Protein 2WKD (pdb70)

Radius of gyration: 12.4 Å; Cα contacts (8 Å, |Δi|>4): 160; chains: 1; bounding box: 33×33×31 Å

Sequence (77 aa):
GTIITVTAQANEKNTRTVSTAKGDKKIISVPLFEKEVKVAYGSAFPDFIQGDTVTVSGRVQAKNYNFVFPTVEKVFI

B-factor: mean 37.48, std 6.6, range [12.86, 63.75]

Organism: NCBI:txid213775

InterPro domains:
  IPR031900 Lactococcus phage single-stranded DNA binding protein [PF16773] (15-131)
  IPR038621 Lactococcus phage SSB superfamily [G3DSA:2.40.50.400] (13-101)

Structure (mmCIF, N/CA/C/O backbone):
data_2WKD
#
_entry.id   2WKD
#
_cell.length_a   75.740
_cell.length_b   75.740
_cell.length_c   88.040
_cell.angle_alpha   90.00
_cell.angle_beta   90.00
_cell.angle_gamma   120.00
#
_symmetry.space_group_name_H-M   'P 63 2 2'
#
loop_
_entity.id
_entity.type
_entity.pdbx_description
1 polymer ORF34P2
2 water water
#
loop_
_atom_site.group_PDB
_atom_site.id
_atom_site.type_symbol
_atom_site.label_atom_id
_atom_site.label_alt_id
_atom_site.label_comp_id
_atom_site.label_asym_id
_atom_site.label_entity_id
_atom_site.label_seq_id
_atom_site.pdbx_PDB_ins_code
_atom_site.Cartn_x
_atom_site.Cartn_y
_atom_site.Cartn_z
_atom_site.occupancy
_atom_site.B_iso_or_equiv
_atom_site.auth_seq_id
_atom_site.auth_comp_id
_atom_site.auth_asym_id
_atom_site.auth_atom_id
_atom_site.pdbx_PDB_model_num
ATOM 1 N N . GLY A 1 1 ? 26.935 37.812 10.142 1.00 35.27 0 GLY A N 1
ATOM 2 C CA . GLY A 1 1 ? 27.734 38.146 8.943 1.00 33.18 0 GLY A CA 1
ATOM 3 C C . GLY A 1 1 ? 26.877 38.811 7.883 1.00 34.36 0 GLY A C 1
ATOM 4 O O . GLY A 1 1 ? 25.653 38.916 8.036 1.00 34.06 0 GLY A O 1
ATOM 5 N N . THR A 1 2 ? 27.531 39.268 6.816 1.00 33.50 1 THR A N 1
ATOM 6 C CA . THR A 1 2 ? 26.862 39.909 5.686 1.00 35.85 1 THR A CA 1
ATOM 7 C C . THR A 1 2 ? 27.137 39.161 4.384 1.00 35.48 1 THR A C 1
ATOM 8 O O . THR A 1 2 ? 28.293 38.823 4.072 1.00 33.56 1 THR A O 1
ATOM 12 N N . ILE A 1 3 ? 26.051 38.886 3.658 1.00 34.17 2 ILE A N 1
ATOM 13 C CA . ILE A 1 3 ? 26.098 38.179 2.374 1.00 36.54 2 ILE A CA 1
ATOM 14 C C . ILE A 1 3 ? 25.461 39.105 1.352 1.00 35.88 2 ILE A C 1
ATOM 15 O O . ILE A 1 3 ? 24.365 39.625 1.575 1.00 38.11 2 ILE A O 1
ATOM 20 N N . ILE A 1 4 ? 26.170 39.361 0.258 1.00 33.04 3 ILE A N 1
ATOM 21 C CA . ILE A 1 4 ? 25.609 40.140 -0.842 1.00 32.73 3 ILE A CA 1
ATOM 22 C C . ILE A 1 4 ? 25.367 39.168 -1.987 1.00 35.03 3 ILE A C 1
ATOM 23 O O . ILE A 1 4 ? 26.254 38.345 -2.323 1.00 34.16 3 ILE A O 1
ATOM 28 N N . THR A 1 5 ? 24.156 39.244 -2.545 1.00 32.08 4 THR A N 1
ATOM 29 C CA . THR A 1 5 ? 23.723 38.358 -3.631 1.00 33.73 4 THR A CA 1
ATOM 30 C C . THR A 1 5 ? 23.292 39.178 -4.838 1.00 32.57 4 THR A C 1
ATOM 31 O O . THR A 1 5 ? 22.301 39.890 -4.771 1.00 35.30 4 THR A O 1
ATOM 35 N N . VAL A 1 6 ? 24.020 39.057 -5.948 1.00 35.42 5 VAL A N 1
ATOM 36 C CA . VAL A 1 6 ? 23.674 39.806 -7.161 1.00 37.70 5 VAL A CA 1
ATOM 37 C C . VAL A 1 6 ? 23.382 38.868 -8.326 1.00 38.22 5 VAL A C 1
ATOM 38 O O . VAL A 1 6 ? 24.084 37.883 -8.530 1.00 39.44 5 VAL A O 1
ATOM 42 N N . THR A 1 7 ? 22.319 39.169 -9.062 1.00 38.89 6 THR A N 1
ATOM 43 C CA . THR A 1 7 ? 21.982 38.460 -10.287 1.00 37.21 6 THR A CA 1
ATOM 44 C C . THR A 1 7 ? 22.197 39.435 -11.434 1.00 37.08 6 THR A C 1
ATOM 45 O O . THR A 1 7 ? 21.689 40.556 -11.417 1.00 33.67 6 THR A O 1
ATOM 49 N N . ALA A 1 8 ? 22.979 39.012 -12.419 1.00 36.12 7 ALA A N 1
ATOM 50 C CA . ALA A 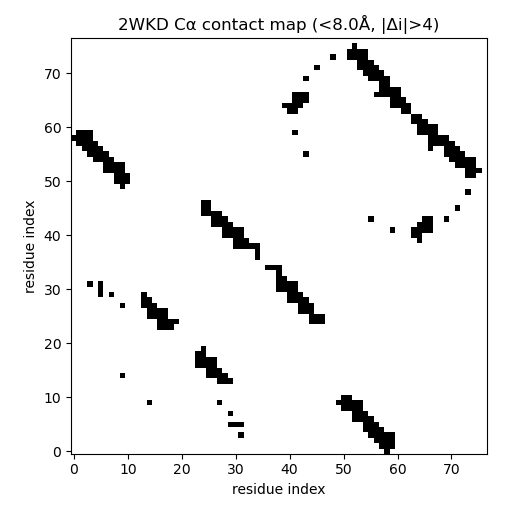1 8 ? 23.365 39.900 -13.508 1.00 36.52 7 ALA A CA 1
ATOM 51 C C . ALA A 1 8 ? 23.790 39.082 -14.730 1.00 36.78 7 ALA A C 1
ATOM 52 O O . ALA A 1 8 ? 24.173 37.913 -14.595 1.00 36.06 7 ALA A O 1
ATOM 54 N N . GLN A 1 9 ? 23.722 39.696 -15.910 1.00 34.79 8 GLN A N 1
ATOM 55 C CA . GLN A 1 9 ? 24.233 39.066 -17.118 1.00 35.36 8 GLN A CA 1
ATOM 56 C C . GLN A 1 9 ? 25.717 39.379 -17.256 1.00 34.99 8 GLN A C 1
ATOM 57 O O . GLN A 1 9 ? 26.129 40.526 -17.109 1.00 36.27 8 GLN A O 1
ATOM 63 N N . ALA A 1 10 ? 26.517 38.353 -17.510 1.00 35.93 9 ALA A N 1
ATOM 64 C CA . ALA A 1 10 ? 27.945 38.548 -17.764 1.00 36.80 9 ALA A CA 1
ATOM 65 C C . ALA A 1 10 ? 28.137 38.989 -19.210 1.00 35.92 9 ALA A C 1
ATOM 66 O O . ALA A 1 10 ? 27.900 38.223 -20.148 1.00 39.56 9 ALA A O 1
ATOM 68 N N . ASN A 1 11 ? 28.523 40.241 -19.402 1.00 35.10 10 ASN A N 1
ATOM 69 C CA . ASN A 1 11 ? 28.651 40.765 -20.754 1.00 36.79 10 ASN A CA 1
ATOM 70 C C . ASN A 1 11 ? 29.845 41.692 -20.905 1.00 37.98 10 ASN A C 1
ATOM 71 O O . ASN A 1 11 ? 30.646 41.862 -19.983 1.00 36.21 10 ASN A O 1
ATOM 76 N N . GLU A 1 12 ? 29.966 42.274 -22.086 1.00 38.97 11 GLU A N 1
ATOM 77 C CA . GLU A 1 12 ? 31.128 43.075 -22.439 1.00 42.84 11 GLU A CA 1
ATOM 78 C C . GLU A 1 12 ? 31.259 44.318 -21.536 1.00 43.10 11 GLU A C 1
ATOM 79 O O . GLU A 1 12 ? 32.360 44.810 -21.309 1.00 43.47 11 GLU A O 1
ATOM 85 N N . LYS A 1 13 ? 30.135 44.787 -20.998 1.00 43.14 12 LYS A N 1
ATOM 86 C CA . LYS A 1 13 ? 30.103 45.956 -20.109 1.00 44.55 12 LYS A CA 1
ATOM 87 C C . LYS A 1 13 ? 30.583 45.704 -18.682 1.00 42.38 12 LYS A C 1
ATOM 88 O O . LYS A 1 13 ? 31.039 46.625 -18.015 1.00 44.86 12 LYS A O 1
ATOM 94 N N . ASN A 1 14 ? 30.483 44.472 -18.202 1.00 39.48 13 ASN A N 1
ATOM 95 C CA . ASN A 1 14 ? 30.792 44.215 -16.794 1.00 38.26 13 ASN A CA 1
ATOM 96 C C . ASN A 1 14 ? 31.773 43.063 -16.522 1.00 37.35 13 ASN A C 1
ATOM 97 O O . ASN A 1 14 ? 32.094 42.781 -15.365 1.00 34.76 13 ASN A O 1
ATOM 102 N N . THR A 1 15 ? 32.237 42.401 -17.585 1.00 35.12 14 THR A N 1
ATOM 103 C CA . THR A 1 15 ? 33.091 41.214 -17.456 1.00 35.22 14 THR A CA 1
ATOM 104 C C . THR A 1 15 ? 34.354 41.331 -18.314 1.00 36.10 14 THR A C 1
ATOM 105 O O . THR A 1 15 ? 34.277 41.745 -19.471 1.00 33.22 14 THR A O 1
ATOM 109 N N . ARG A 1 16 ? 3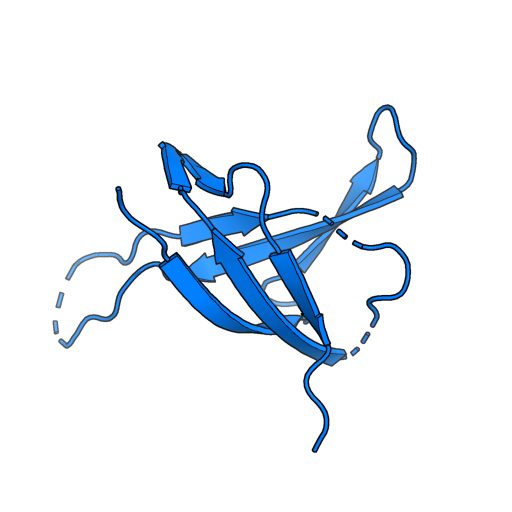5.500 40.964 -17.738 1.00 36.37 15 ARG A N 1
ATOM 110 C CA . ARG A 1 16 ? 36.782 40.912 -18.470 1.00 35.24 15 ARG A CA 1
ATOM 111 C C . ARG A 1 16 ? 37.454 39.567 -18.244 1.00 33.70 15 ARG A C 1
ATOM 112 O O . ARG A 1 16 ? 37.263 38.944 -17.201 1.00 33.02 15 ARG A O 1
ATOM 120 N N . THR A 1 17 ? 38.240 39.119 -19.217 1.00 32.89 16 THR A N 1
ATOM 121 C CA . THR A 1 17 ? 39.067 37.924 -19.046 1.00 31.83 16 THR A CA 1
ATOM 122 C C . THR A 1 17 ? 40.503 38.349 -18.826 1.00 31.52 16 THR A C 1
ATOM 123 O O . THR A 1 17 ? 41.069 39.087 -19.640 1.00 32.52 16 THR A O 1
ATOM 127 N N . VAL A 1 18 ? 41.082 37.873 -17.730 1.00 30.91 17 VAL A N 1
ATOM 128 C CA . VAL A 1 18 ? 42.436 38.244 -17.308 1.00 33.17 17 VAL A CA 1
ATOM 129 C C . VAL A 1 18 ? 43.301 37.005 -17.122 1.00 35.05 17 VAL A C 1
ATOM 130 O O . VAL A 1 18 ? 42.790 35.918 -16.849 1.00 36.58 17 VAL A O 1
ATOM 134 N N . SER A 1 19 ? 44.612 37.166 -17.256 1.00 34.35 18 SER A N 1
ATOM 135 C CA . SER A 1 19 ? 45.512 36.102 -16.904 1.00 33.80 18 SER A CA 1
ATOM 136 C C . SER A 1 19 ? 45.673 36.105 -15.384 1.00 34.32 18 SER A C 1
ATOM 137 O O . SER A 1 19 ? 45.724 37.165 -14.769 1.00 33.64 18 SER A O 1
ATOM 140 N N . THR A 1 20 ? 45.706 34.918 -14.781 1.00 33.28 19 THR A N 1
ATOM 141 C CA . THR A 1 20 ? 45.990 34.767 -13.350 1.00 34.27 19 THR A CA 1
ATOM 142 C C . THR A 1 20 ? 46.952 33.601 -13.211 1.00 33.90 19 THR A C 1
ATOM 143 O O . THR A 1 20 ? 47.190 32.863 -14.177 1.00 33.40 19 THR A O 1
ATOM 147 N N . ALA A 1 21 ? 47.479 33.426 -12.005 1.00 34.17 20 ALA A N 1
ATOM 148 C CA . ALA A 1 21 ? 48.318 32.277 -11.658 1.00 33.28 20 ALA A CA 1
ATOM 149 C C . ALA A 1 21 ? 47.577 30.934 -11.830 1.00 32.48 20 ALA A C 1
ATOM 150 O O . ALA A 1 21 ? 48.200 29.873 -11.858 1.00 33.37 20 ALA A O 1
ATOM 152 N N . LYS A 1 22 ? 46.253 31.001 -11.950 1.00 34.37 21 LYS A N 1
ATOM 153 C CA . LYS A 1 22 ? 45.412 29.826 -12.209 1.00 36.01 21 LYS A CA 1
ATOM 154 C C . LYS A 1 22 ? 44.865 29.823 -13.647 1.00 35.86 21 LYS A C 1
ATOM 155 O O . LYS A 1 22 ? 43.835 29.209 -13.917 1.00 35.94 21 LYS A O 1
ATOM 161 N N . GLY A 1 23 ? 45.555 30.508 -14.563 1.00 32.58 22 GLY A N 1
ATOM 162 C CA . GLY A 1 23 ? 45.121 30.599 -15.965 1.00 32.63 22 GLY A CA 1
ATOM 163 C C . GLY A 1 23 ? 44.071 31.670 -16.195 1.00 32.02 22 GLY A C 1
ATOM 164 O O . GLY A 1 23 ? 43.756 32.427 -15.280 1.00 33.75 22 GLY A O 1
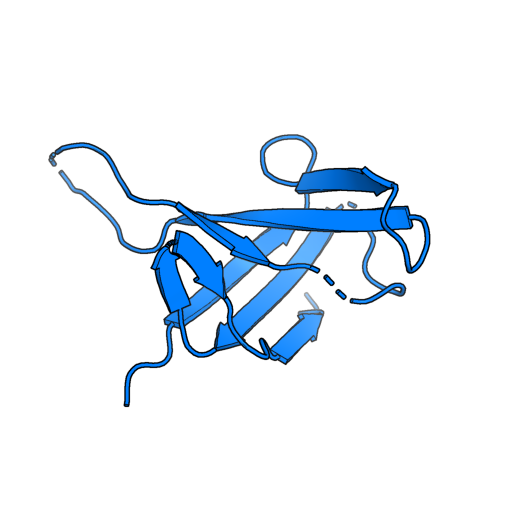ATOM 165 N N . ASP A 1 24 ? 43.515 31.713 -17.406 1.00 30.46 23 ASP A N 1
ATOM 166 C CA . ASP A 1 24 ? 42.444 32.653 -17.774 1.00 32.99 23 ASP A CA 1
ATOM 167 C C . ASP A 1 24 ? 41.286 32.603 -16.769 1.00 34.03 23 ASP A C 1
ATOM 168 O O . ASP A 1 24 ? 40.761 31.523 -16.485 1.00 34.34 23 ASP A O 1
ATOM 173 N N . LYS A 1 25 ? 40.883 33.764 -16.262 1.00 34.23 24 LYS A N 1
ATOM 174 C CA . LYS A 1 25 ? 39.654 33.859 -15.480 1.00 36.07 24 LYS A CA 1
ATOM 175 C C . LYS A 1 25 ? 38.845 35.033 -15.935 1.00 35.28 24 LYS A C 1
ATOM 176 O O . LYS A 1 25 ? 39.401 36.106 -16.228 1.00 36.74 24 LYS A O 1
ATOM 182 N N . LYS A 1 26 ? 37.532 34.822 -15.990 1.00 32.04 25 LYS A N 1
ATOM 183 C CA . LYS A 1 26 ? 36.583 35.907 -16.101 1.00 32.45 25 LYS A CA 1
ATOM 184 C C . LYS A 1 26 ? 36.431 36.574 -14.742 1.00 34.60 25 LYS A C 1
ATOM 185 O O . LYS A 1 26 ? 36.364 35.892 -13.702 1.00 37.40 25 LYS A O 1
ATOM 191 N N . ILE A 1 27 ? 36.408 37.901 -14.741 1.00 33.96 26 ILE A N 1
ATOM 192 C CA . ILE A 1 27 ? 36.089 38.671 -13.535 1.00 37.53 26 ILE A CA 1
ATOM 193 C C . ILE A 1 27 ? 34.903 39.577 -13.852 1.00 37.22 26 ILE A C 1
ATOM 194 O O . ILE A 1 27 ? 34.953 40.356 -14.816 1.00 35.13 26 ILE A O 1
ATOM 199 N N . ILE A 1 28 ? 33.844 39.457 -13.048 1.00 37.08 27 ILE A N 1
ATOM 200 C CA . ILE A 1 28 ? 32.655 40.292 -13.200 1.00 37.01 27 ILE A CA 1
ATOM 201 C C . ILE A 1 28 ? 32.664 41.409 -12.155 1.00 37.17 27 ILE A C 1
ATOM 202 O O . ILE A 1 28 ? 33.170 41.228 -11.043 1.00 39.60 27 ILE A O 1
ATOM 207 N N . SER A 1 29 ? 32.119 42.561 -12.530 1.00 37.47 28 SER A N 1
ATOM 208 C CA . SER A 1 29 ? 32.003 43.710 -11.638 1.00 36.53 28 SER A CA 1
ATOM 209 C C . SER A 1 29 ? 30.525 44.062 -11.542 1.00 33.60 28 SER A C 1
ATOM 210 O O . SER A 1 29 ? 29.892 44.382 -12.548 1.00 33.19 28 SER A O 1
ATOM 213 N N . VAL A 1 30 ? 29.971 43.951 -10.337 1.00 33.09 29 VAL A N 1
ATOM 214 C CA . VAL A 1 30 ? 28.521 44.142 -10.109 1.00 32.28 29 VAL A CA 1
ATOM 215 C C . VAL A 1 30 ? 28.218 45.206 -9.037 1.00 31.99 29 VAL A C 1
ATOM 216 O O . VAL A 1 30 ? 28.996 45.362 -8.088 1.00 31.45 29 VAL A O 1
ATOM 220 N N . PRO A 1 31 ? 27.088 45.938 -9.181 1.00 33.35 30 PRO A N 1
ATOM 221 C CA . PRO A 1 31 ? 26.726 46.990 -8.203 1.00 33.54 30 PRO A CA 1
ATOM 222 C C . PRO A 1 31 ? 26.275 46.364 -6.878 1.00 33.75 30 PRO A C 1
ATOM 223 O O . PRO A 1 31 ? 25.497 45.404 -6.878 1.00 32.40 30 PRO A O 1
ATOM 227 N N . LEU A 1 32 ? 26.792 46.893 -5.777 1.00 32.42 31 LEU A N 1
ATOM 228 C CA . LEU A 1 32 ? 26.464 46.416 -4.438 1.00 34.56 31 LEU A CA 1
ATOM 229 C C . LEU A 1 32 ? 25.191 47.010 -3.842 1.00 34.77 31 LEU A C 1
ATOM 230 O O . LEU A 1 32 ? 24.725 46.549 -2.801 1.00 35.29 31 LEU A O 1
ATOM 235 N N . PHE A 1 33 ? 24.644 48.034 -4.491 1.00 37.77 32 PHE A N 1
ATOM 236 C CA . PHE A 1 33 ? 23.376 48.661 -4.074 1.00 38.43 32 PHE A CA 1
ATOM 237 C C . PHE A 1 33 ? 22.813 49.566 -5.168 1.00 40.20 32 PHE A C 1
ATOM 238 O O . PHE A 1 33 ? 23.457 49.757 -6.196 1.00 42.75 32 PHE A O 1
ATOM 246 N N . GLU A 1 34 ? 21.609 50.095 -4.956 1.00 38.30 33 GLU A N 1
ATOM 247 C CA . GLU A 1 34 ? 20.963 50.983 -5.923 1.00 39.07 33 GLU A CA 1
ATOM 248 C C . GLU A 1 34 ? 20.939 52.445 -5.444 1.00 38.55 33 GLU A C 1
ATOM 249 O O . GLU A 1 34 ? 21.254 52.739 -4.288 1.00 34.48 33 GLU A O 1
ATOM 255 N N . LYS A 1 35 ? 20.522 53.336 -6.345 1.00 41.36 34 LYS A N 1
ATOM 256 C CA . LYS A 1 35 ? 20.351 54.774 -6.063 1.00 43.26 34 LYS A CA 1
ATOM 257 C C . LYS A 1 35 ? 19.042 55.277 -6.683 1.00 45.26 34 LYS A C 1
ATOM 258 O O . LYS A 1 35 ? 18.398 54.547 -7.443 1.00 46.06 34 LYS A O 1
ATOM 264 N N . GLU A 1 36 ? 18.661 56.518 -6.370 1.00 47.57 35 GLU A N 1
ATOM 265 C CA . GLU A 1 36 ? 17.484 57.162 -6.975 1.00 48.81 35 GLU A CA 1
ATOM 266 C C . GLU A 1 36 ? 17.738 57.589 -8.420 1.00 48.56 35 GLU A C 1
ATOM 267 O O . GLU A 1 36 ? 18.773 58.177 -8.731 1.00 49.37 35 GLU A O 1
ATOM 273 N N . VAL A 1 41 ? 25.438 60.666 -6.318 1.00 40.77 40 VAL A N 1
ATOM 274 C CA . VAL A 1 41 ? 25.584 59.502 -5.447 1.00 40.25 40 VAL A CA 1
ATOM 275 C C . VAL A 1 41 ? 26.047 58.293 -6.260 1.00 40.15 40 VAL A C 1
ATOM 276 O O . VAL A 1 41 ? 25.261 57.693 -6.991 1.00 40.76 40 VAL A O 1
ATOM 280 N N . LYS A 1 42 ? 27.324 57.938 -6.141 1.00 39.42 41 LYS A N 1
ATOM 281 C CA . LYS A 1 42 ? 27.872 56.857 -6.959 1.00 38.98 41 LYS A CA 1
ATOM 282 C C . LYS A 1 42 ? 27.714 55.480 -6.308 1.00 38.23 41 LYS A C 1
ATOM 283 O O . LYS A 1 42 ? 27.903 55.320 -5.103 1.00 38.65 41 LYS A O 1
ATOM 289 N N . VAL A 1 43 ? 27.366 54.490 -7.121 1.00 37.11 42 VAL A N 1
ATOM 290 C CA . VAL A 1 43 ? 27.178 53.122 -6.642 1.00 35.58 42 VAL A CA 1
ATOM 291 C C . VAL A 1 43 ? 28.514 52.377 -6.573 1.00 33.88 42 VAL A C 1
ATOM 292 O O . VAL A 1 43 ? 29.298 52.418 -7.519 1.00 34.51 42 VAL A O 1
ATOM 296 N N . ALA A 1 44 ? 28.773 51.717 -5.446 1.00 31.38 43 ALA A N 1
ATOM 297 C CA . ALA A 1 44 ? 29.957 50.880 -5.304 1.00 29.80 43 ALA A CA 1
ATOM 298 C C . ALA A 1 44 ? 29.789 49.549 -6.068 1.00 29.89 43 ALA A C 1
ATOM 299 O O . ALA A 1 44 ? 28.676 49.015 -6.165 1.00 29.90 43 ALA A O 1
ATOM 301 N N . TYR A 1 45 ? 30.896 49.039 -6.613 1.00 28.20 44 TYR A N 1
ATOM 302 C CA . TYR A 1 45 ? 30.911 47.810 -7.404 1.00 30.03 44 TYR A CA 1
ATOM 303 C C . TYR A 1 45 ? 31.813 46.772 -6.783 1.00 29.93 44 TYR A C 1
ATOM 304 O O . TYR A 1 45 ? 32.888 47.097 -6.293 1.00 31.40 44 TYR A O 1
ATOM 313 N N . GLY A 1 46 ? 31.347 45.528 -6.773 1.00 27.65 45 GLY A N 1
ATOM 314 C CA . GLY A 1 46 ? 32.157 44.423 -6.290 1.00 29.53 45 GLY A CA 1
ATOM 315 C C . GLY A 1 46 ? 32.572 43.510 -7.428 1.00 30.01 45 GLY A C 1
ATOM 316 O O . GLY A 1 46 ? 31.837 43.340 -8.405 1.00 29.75 45 GLY A O 1
ATOM 317 N N . SER A 1 47 ? 33.751 42.916 -7.291 1.00 31.78 46 SER A N 1
ATOM 318 C CA . SER A 1 47 ? 34.274 41.996 -8.297 1.00 33.42 46 SER A CA 1
ATOM 319 C C . SER A 1 47 ? 34.332 40.565 -7.787 1.00 30.94 46 SER A C 1
ATOM 320 O O . SER A 1 47 ? 34.576 40.326 -6.602 1.00 31.49 46 SER A O 1
ATOM 323 N N . ALA A 1 48 ? 34.113 39.617 -8.694 1.00 32.37 47 ALA A N 1
ATOM 324 C CA . ALA A 1 48 ? 34.192 38.187 -8.376 1.00 30.63 47 ALA A CA 1
ATOM 325 C C . ALA A 1 48 ? 34.723 37.387 -9.569 1.00 30.34 47 ALA A C 1
ATOM 326 O O . ALA A 1 48 ? 34.396 37.690 -10.721 1.00 26.76 47 ALA A O 1
ATOM 328 N N . PHE A 1 49 ? 35.524 36.363 -9.279 1.00 30.19 48 PHE A N 1
ATOM 329 C CA . PHE A 1 49 ? 35.990 35.433 -10.300 1.00 32.19 48 PHE A CA 1
ATOM 330 C C . PHE A 1 49 ? 34.878 34.459 -10.659 1.00 31.63 48 PHE A C 1
ATOM 331 O O . PHE A 1 49 ? 34.161 33.978 -9.776 1.00 36.78 48 PHE A O 1
ATOM 347 N N . PRO A 1 51 ? 33.528 30.828 -12.338 1.00 32.20 50 PRO A N 1
ATOM 348 C CA . PRO A 1 51 ? 33.949 29.456 -12.652 1.00 31.17 50 PRO A CA 1
ATOM 349 C C . PRO A 1 51 ? 34.182 29.289 -14.161 1.00 32.06 50 PRO A C 1
ATOM 350 O O . PRO A 1 51 ? 33.614 30.038 -14.960 1.00 30.86 50 PRO A O 1
ATOM 354 N N . ASP A 1 52 ? 34.990 28.302 -14.542 1.00 31.51 51 ASP A N 1
ATOM 355 C CA . ASP A 1 52 ? 35.405 28.132 -15.943 1.00 32.20 51 ASP A CA 1
ATOM 356 C C . ASP A 1 52 ? 34.242 27.907 -16.908 1.00 32.94 51 ASP A C 1
ATOM 357 O O . ASP A 1 52 ? 34.328 28.300 -18.054 1.00 32.71 51 ASP A O 1
ATOM 362 N N . PHE A 1 53 ? 33.156 27.286 -16.449 1.00 34.67 52 PHE A N 1
ATOM 363 C CA . PHE A 1 53 ? 32.050 26.945 -17.361 1.00 37.71 52 PHE A CA 1
ATOM 364 C C . PHE A 1 53 ? 31.194 28.153 -17.793 1.00 37.82 52 PHE A C 1
ATOM 365 O O . PHE A 1 53 ? 30.488 28.087 -18.806 1.00 40.00 52 PHE A O 1
ATOM 373 N N . ILE A 1 54 ? 31.252 29.242 -17.025 1.00 35.03 53 ILE A N 1
ATOM 374 C CA . ILE A 1 54 ? 30.508 30.454 -17.341 1.00 33.39 53 ILE A CA 1
ATOM 375 C C . ILE A 1 54 ? 30.959 31.030 -18.672 1.00 33.34 53 ILE A C 1
ATOM 376 O O . ILE A 1 54 ? 32.147 31.089 -18.942 1.00 32.48 53 ILE A O 1
ATOM 381 N N . GLN A 1 55 ? 29.992 31.446 -19.490 1.00 33.74 54 GLN A N 1
ATOM 382 C CA . GLN A 1 55 ? 30.243 32.034 -20.807 1.00 32.73 54 GLN A CA 1
ATOM 383 C C . GLN A 1 55 ? 29.666 33.445 -20.929 1.00 32.88 54 GLN A C 1
ATOM 384 O O . GLN A 1 55 ? 28.703 33.788 -20.254 1.00 29.53 54 GLN A O 1
ATOM 398 N N . GLY A 1 57 ? 27.396 36.233 -21.880 1.00 32.47 56 GLY A N 1
ATOM 399 C CA . GLY A 1 57 ? 25.963 36.153 -22.169 1.00 31.91 56 GLY A CA 1
ATOM 400 C C . GLY A 1 57 ? 25.169 35.352 -21.156 1.00 33.52 56 GLY A C 1
ATOM 401 O O . GLY A 1 57 ? 23.940 35.452 -21.113 1.00 32.20 56 GLY A O 1
ATOM 402 N N . ASP A 1 58 ? 25.851 34.571 -20.321 1.00 31.56 57 ASP A N 1
ATOM 403 C CA . ASP A 1 58 ? 25.164 33.857 -19.243 1.00 33.13 57 ASP A CA 1
ATOM 404 C C . ASP A 1 58 ? 24.624 34.835 -18.203 1.00 32.76 57 ASP A C 1
ATOM 405 O O . ASP A 1 58 ? 25.220 35.893 -17.968 1.00 33.31 57 ASP A O 1
ATOM 410 N N . THR A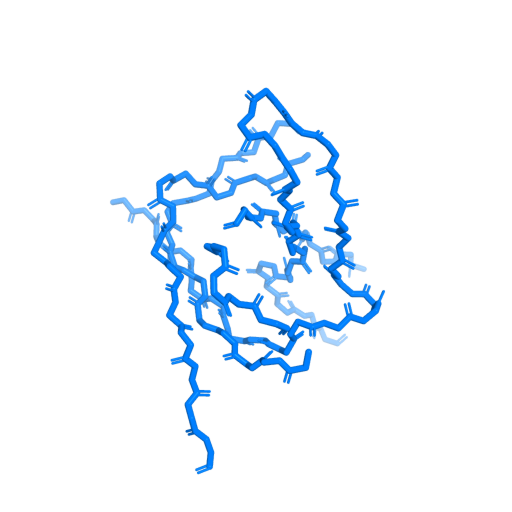 1 59 ? 23.505 34.471 -17.578 1.00 32.50 58 THR A N 1
ATOM 411 C CA . THR A 1 59 ? 23.017 35.165 -16.380 1.00 33.16 58 THR A CA 1
ATOM 412 C C . THR A 1 59 ? 23.524 34.343 -15.196 1.00 33.27 58 THR A C 1
ATOM 413 O O . THR A 1 59 ? 23.452 33.092 -15.222 1.00 31.89 58 THR A O 1
ATOM 417 N N . VAL A 1 60 ? 24.076 35.037 -14.192 1.00 29.01 59 VAL A N 1
ATOM 418 C CA . VAL A 1 60 ? 24.637 34.388 -13.012 1.00 30.67 59 VAL A CA 1
ATOM 419 C C . VAL A 1 60 ? 24.142 35.013 -11.719 1.00 32.31 59 VAL A C 1
ATOM 420 O O . VAL A 1 60 ? 23.762 36.191 -11.685 1.00 33.41 59 VAL A O 1
ATOM 424 N N . THR A 1 61 ? 24.159 34.212 -10.661 1.00 31.28 60 THR A N 1
ATOM 425 C CA . THR A 1 61 ? 23.948 34.709 -9.317 1.00 36.77 60 THR A CA 1
ATOM 426 C C . THR A 1 61 ? 25.276 34.646 -8.558 1.00 36.62 60 THR A C 1
ATOM 427 O O . THR A 1 61 ? 25.846 33.573 -8.376 1.00 39.52 60 THR A O 1
ATOM 431 N N . VAL A 1 62 ? 25.775 35.806 -8.148 1.00 36.51 61 VAL A N 1
ATOM 432 C CA . VAL A 1 62 ? 26.972 35.876 -7.306 1.00 33.15 61 VAL A CA 1
ATOM 433 C C . VAL A 1 62 ? 26.604 36.202 -5.855 1.00 33.38 61 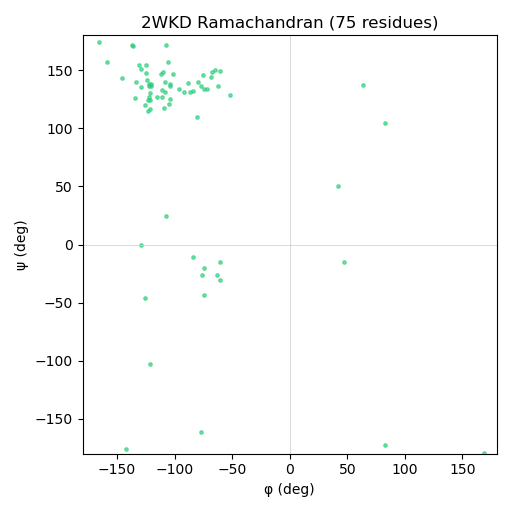VAL A C 1
ATOM 434 O O . VAL A 1 62 ? 25.994 37.248 -5.574 1.00 34.27 61 VAL A O 1
ATOM 438 N N . SER A 1 63 ? 26.978 35.296 -4.944 1.00 31.06 62 SER A N 1
ATOM 439 C CA . SER A 1 63 ? 26.612 35.407 -3.543 1.00 29.95 62 SER A CA 1
ATOM 440 C C . SER A 1 63 ? 27.790 35.142 -2.603 1.00 30.21 62 SER A C 1
ATOM 441 O O . SER A 1 63 ? 28.434 34.102 -2.678 1.00 30.25 62 SER A O 1
ATOM 444 N N . GLY A 1 64 ? 28.049 36.087 -1.706 1.00 30.19 63 GLY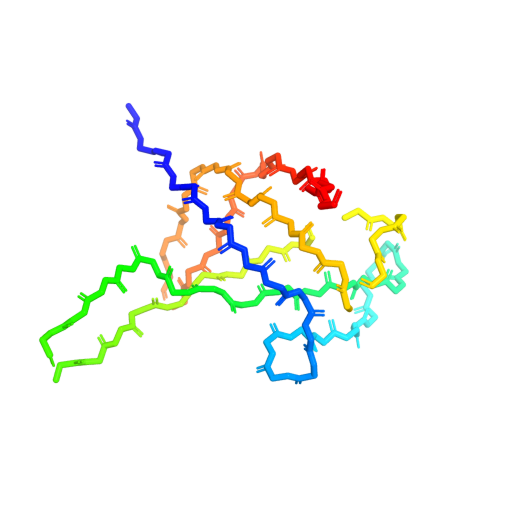 A N 1
ATOM 445 C CA . GLY A 1 64 ? 29.009 35.863 -0.633 1.00 28.91 63 GLY A CA 1
ATOM 446 C C . GLY A 1 64 ? 29.361 37.127 0.107 1.00 28.15 63 GLY A C 1
ATOM 447 O O . GLY A 1 64 ? 28.843 38.200 -0.199 1.00 27.39 63 GLY A O 1
ATOM 448 N N . ARG A 1 65 ? 30.250 36.994 1.087 1.00 28.98 64 ARG A N 1
ATOM 449 C CA . ARG A 1 65 ? 30.788 38.140 1.810 1.00 32.12 64 ARG A CA 1
ATOM 450 C C . ARG A 1 65 ? 31.496 39.043 0.816 1.00 33.36 64 ARG A C 1
ATOM 451 O O . ARG A 1 65 ? 31.950 38.573 -0.241 1.00 34.44 64 ARG A O 1
ATOM 459 N N . VAL A 1 66 ? 31.505 40.342 1.089 1.00 32.36 65 VAL A N 1
ATOM 460 C CA . VAL A 1 66 ? 32.383 41.247 0.362 1.00 35.76 65 VAL A CA 1
ATOM 461 C C . VAL A 1 66 ? 33.290 42.050 1.288 1.00 37.78 65 VAL A C 1
ATOM 462 O O . VAL A 1 66 ? 32.884 42.455 2.388 1.00 35.19 65 VAL A O 1
ATOM 466 N N . GLN A 1 67 ? 34.530 42.222 0.826 1.00 36.42 66 GLN A N 1
ATOM 467 C CA . GLN A 1 67 ? 35.607 42.916 1.539 1.00 39.60 66 GLN A CA 1
ATOM 468 C C . GLN A 1 67 ? 35.964 44.236 0.864 1.00 39.05 66 GLN A C 1
ATOM 469 O O . GLN A 1 67 ? 36.148 44.271 -0.351 1.00 36.16 66 GLN A O 1
ATOM 475 N N . ALA A 1 68 ? 36.088 45.306 1.647 1.00 40.85 67 ALA A N 1
ATOM 476 C CA . ALA A 1 68 ? 36.409 46.628 1.102 1.00 42.83 67 ALA A CA 1
ATOM 477 C C . ALA A 1 68 ? 37.868 47.018 1.355 1.00 44.73 67 ALA A C 1
ATOM 478 O O . ALA A 1 68 ? 38.381 46.782 2.451 1.00 46.82 67 ALA A O 1
ATOM 480 N N . LYS A 1 69 ? 38.518 47.604 0.339 1.00 45.66 68 LYS A N 1
ATO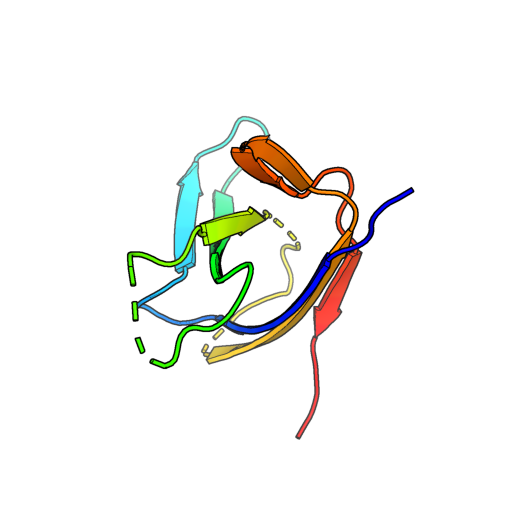M 481 C CA . LYS A 1 69 ? 39.898 48.151 0.438 1.00 47.50 68 LYS A CA 1
ATOM 482 C C . LYS A 1 69 ? 39.975 49.616 -0.011 1.00 45.72 68 LYS A C 1
ATOM 483 O O . LYS A 1 69 ? 39.506 49.969 -1.102 1.00 43.79 68 LYS A O 1
ATOM 489 N N . A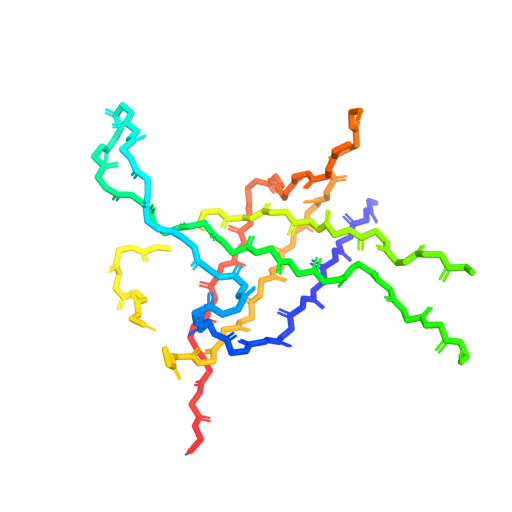SN A 1 76 ? 37.972 49.740 -3.290 1.00 31.27 75 ASN A N 1
ATOM 490 C CA . ASN A 1 76 ? 37.791 48.442 -3.939 1.00 35.42 75 ASN A CA 1
ATOM 491 C C . ASN A 1 76 ? 36.981 47.419 -3.129 1.00 36.79 75 ASN A C 1
ATOM 492 O O . ASN A 1 76 ? 37.189 47.263 -1.928 1.00 37.06 75 ASN A O 1
ATOM 497 N N . TYR A 1 77 ? 36.088 46.704 -3.809 1.00 36.52 76 TYR A N 1
ATOM 498 C CA . TYR A 1 77 ? 35.219 45.711 -3.165 1.00 36.90 76 TYR A CA 1
ATOM 499 C C . TYR A 1 77 ? 35.340 44.355 -3.838 1.00 37.55 76 TYR A C 1
ATOM 500 O O . TYR A 1 77 ? 35.063 44.228 -5.028 1.00 39.79 76 TYR A O 1
ATOM 509 N N . ASN A 1 78 ? 35.756 43.340 -3.083 1.00 37.95 77 ASN A N 1
ATOM 510 C CA . ASN A 1 78 ? 35.876 41.988 -3.637 1.00 38.59 77 ASN A CA 1
ATOM 511 C C . ASN A 1 78 ? 35.048 40.961 -2.879 1.00 37.76 77 ASN A C 1
ATOM 512 O O . ASN A 1 78 ? 35.017 40.985 -1.652 1.00 38.47 77 ASN A O 1
ATOM 517 N N . PHE A 1 79 ? 34.383 40.065 -3.610 1.00 36.39 78 PHE A N 1
ATOM 518 C CA . PHE A 1 79 ? 33.665 38.945 -3.000 1.00 35.62 78 PHE A CA 1
ATOM 519 C C . PHE A 1 79 ? 34.674 37.985 -2.389 1.00 37.40 78 PHE A C 1
ATOM 520 O O . PHE A 1 79 ? 35.749 37.799 -2.943 1.00 37.57 78 PHE A O 1
ATOM 528 N N . VAL A 1 80 ? 34.327 37.384 -1.249 1.00 38.14 79 VAL A N 1
ATOM 529 C CA . VAL A 1 80 ? 35.193 36.417 -0.564 1.00 39.35 79 VAL A CA 1
ATOM 530 C C . VAL A 1 80 ? 34.513 35.052 -0.566 1.00 40.76 79 VAL A C 1
ATOM 531 O O . VAL A 1 80 ? 33.366 34.941 -0.123 1.00 43.18 79 VAL A O 1
ATOM 535 N N . PHE A 1 81 ? 35.221 34.025 -1.045 1.00 41.99 80 PHE A N 1
ATOM 536 C CA . PHE A 1 81 ? 34.653 32.684 -1.282 1.00 43.83 80 PHE A CA 1
ATOM 537 C C . PHE A 1 81 ? 33.239 32.722 -1.921 1.00 43.12 80 PHE A C 1
ATOM 538 O O . PHE A 1 81 ? 32.329 32.061 -1.409 1.00 43.63 80 PHE A O 1
ATOM 546 N N . PRO A 1 82 ? 33.038 33.486 -3.021 1.00 42.56 81 PRO A N 1
ATOM 547 C CA . PRO A 1 82 ? 31.664 33.557 -3.546 1.00 42.10 81 PRO A CA 1
ATOM 548 C C . PRO A 1 82 ? 31.143 32.226 -4.080 1.00 40.98 81 PRO A C 1
ATOM 549 O O . PRO A 1 82 ? 31.928 31.386 -4.524 1.00 42.48 81 PRO A O 1
ATOM 553 N N . THR A 1 83 ? 29.831 32.029 -3.989 1.00 37.92 82 THR A N 1
ATOM 554 C CA . THR A 1 83 ? 29.146 31.000 -4.753 1.00 36.76 82 THR A CA 1
ATOM 555 C C . THR A 1 83 ? 28.696 31.687 -6.030 1.00 35.06 82 THR A C 1
ATOM 556 O O . THR A 1 83 ? 28.160 32.799 -5.999 1.00 35.43 82 THR A O 1
ATOM 560 N N . VAL A 1 84 ? 28.968 31.057 -7.162 1.00 35.56 83 VAL A N 1
ATOM 561 C CA . VAL A 1 84 ? 28.486 31.558 -8.447 1.00 36.08 83 VAL A CA 1
ATOM 562 C C . VAL A 1 84 ? 27.641 30.461 -9.089 1.00 36.70 83 VAL A C 1
ATOM 563 O O . VAL A 1 84 ? 28.101 29.331 -9.254 1.00 40.43 83 VAL A O 1
ATOM 567 N N . GLU A 1 85 ? 26.401 30.802 -9.429 1.00 36.52 84 GLU A N 1
ATOM 568 C CA . GLU A 1 85 ? 25.469 29.863 -10.049 1.00 36.10 84 GLU A CA 1
ATOM 569 C C . GLU A 1 85 ? 25.009 30.420 -11.375 1.00 35.70 84 GLU A C 1
ATOM 570 O O . GLU A 1 85 ? 24.707 31.610 -11.484 1.00 35.73 84 GLU A O 1
ATOM 576 N N . LYS A 1 86 ? 24.966 29.557 -12.384 1.00 33.68 85 LYS A N 1
ATOM 577 C CA . LYS A 1 86 ? 24.341 29.896 -13.655 1.00 33.10 85 LYS A CA 1
ATOM 578 C C . LYS A 1 86 ? 22.811 29.878 -13.479 1.00 32.68 85 LYS A C 1
ATOM 579 O O . LYS A 1 86 ? 22.279 28.942 -12.906 1.00 31.13 85 LYS A O 1
ATOM 585 N N . VAL A 1 87 ? 22.133 30.907 -13.991 1.00 32.56 86 VAL A N 1
ATOM 586 C CA . VAL A 1 87 ? 20.665 31.015 -13.956 1.00 33.54 86 VAL A CA 1
ATOM 587 C C . VAL A 1 87 ? 20.085 30.697 -15.328 1.00 34.69 86 VAL A C 1
ATOM 588 O O . VAL A 1 87 ? 20.595 31.171 -16.348 1.00 37.13 86 VAL A O 1
ATOM 592 N N . PHE A 1 88 ? 19.015 29.910 -15.364 1.00 36.98 87 PHE A N 1
ATOM 593 C CA . PHE A 1 88 ? 18.403 29.516 -16.640 1.00 39.61 87 PHE A CA 1
ATOM 594 C C . PHE A 1 88 ? 17.057 30.185 -16.900 1.00 42.54 87 PHE A C 1
ATOM 595 O O . PHE A 1 88 ? 16.243 30.322 -15.988 1.00 43.69 87 PHE A O 1
ATOM 603 N N . ILE A 1 89 ? 16.843 30.586 -18.154 1.00 46.51 88 ILE A N 1
ATOM 604 C CA . ILE A 1 89 ? 15.588 31.205 -18.608 1.00 48.63 88 ILE A CA 1
ATOM 605 C C . ILE A 1 89 ? 14.917 30.358 -19.686 1.00 47.71 88 ILE A C 1
ATOM 606 O O . ILE A 1 89 ? 14.462 29.247 -19.421 1.00 49.97 88 ILE A O 1
#

CATH classification: 2.40.50.400

Secondary structure (DSSP, 8-state):
---EEEEEE--TTTEEEE--TTS-EEEEEEESS----PPPEEEE--TT----EEEEEEEEEE--EEEEEEEEEEE--

Nearest PDB structures (foldseek):
  2wkd-assembly1_A-2  TM=1.013E+00  e=5.691E-12  Lactococcus virus P2
  2wkc-assembly1_B  TM=9.900E-01  e=6.048E-10  Lactococcus virus P2
  2wkc-assembly1_D  TM=9.835E-01  e=1.738E-09  Lactococcus virus P2
  3k7u-assembly1_C-2  TM=5.518E-01  e=2.477E-01  Trypanosoma brucei
  8rk2-assembly1_B  TM=5.728E-01  e=8.889E-01  Homo sapiens

Solvent-accessible surface area: 5836 Å² total

Foldseek 3Di:
DDKQKDKDFADPVFWDWDQDPVGTWIKGWAFRDDDCPDTHIEIEIDPVDDSWIKMWMADWDDVRIYGDPIDIDTDDD